Protein AF-A0A0Q3SQJ1-F1 (afdb_monomer_lite)

InterPro domains:
  IPR016032 Signal transduction response regulator, C-terminal effector [SSF46894] (74-115)
  IPR036388 Winged helix-like DNA-binding domain superfamily [G3DSA:1.10.10.10] (73-121)

Secondary structure (DSSP, 8-state):
-HHHHHHHHHHHH---TTSSPPPSGGGSS---------HHHHHHHHHHHHHHHHHHHHHHHHHHHHTGGG---HHHHHHHHHHHHT--HHHHHHHHT--HHHHHHHHHHHHHHH--S-------TTTT-------

Foldseek 3Di:
DVQVLVVLVVVLVDLDPPLDPDDDPVNVDDDDPDDPDHSVVVSVVVNVVSVVVSVVLVVVVVLLVVQLVLDDDPLLSVLVVVVNSPDDLVVVCVVVVHDSVVSVLSVVVSVVSSPPDDDPDDCPDDRDDPPPPDD

pLDDT: mean 78.83, std 16.92, range [35.97, 95.56]

Organism: NCBI:txid1637975

Radius of gyration: 24.14 Å; chains: 1; bounding box: 54×29×75 Å

Structure (mmCIF, N/CA/C/O backbone):
data_AF-A0A0Q3SQJ1-F1
#
_entry.id   AF-A0A0Q3SQJ1-F1
#
loop_
_atom_site.group_PDB
_atom_site.id
_atom_site.type_symbol
_atom_site.label_atom_id
_atom_site.label_alt_id
_atom_site.label_comp_id
_atom_site.label_asym_id
_atom_site.label_entity_id
_atom_site.label_seq_id
_atom_site.pdbx_PDB_ins_code
_atom_site.Cartn_x
_atom_site.Cartn_y
_atom_site.Cartn_z
_atom_site.occupancy
_atom_site.B_iso_or_equiv
_atom_site.auth_seq_id
_atom_site.auth_comp_id
_atom_site.auth_asym_id
_atom_site.auth_atom_id
_atom_site.pdbx_PDB_model_num
ATOM 1 N N . MET A 1 1 ? 0.726 -0.789 1.356 1.00 76.81 1 MET A N 1
ATOM 2 C CA . MET A 1 1 ? -0.433 -1.519 1.934 1.00 76.81 1 MET A CA 1
ATOM 3 C C . MET A 1 1 ? -0.022 -2.446 3.077 1.00 76.81 1 MET A C 1
ATOM 5 O O . MET A 1 1 ? -0.761 -2.543 4.054 1.00 76.81 1 MET A O 1
ATOM 9 N N . MET A 1 2 ? 1.148 -3.087 3.017 1.00 87.81 2 MET A N 1
ATOM 10 C CA . MET A 1 2 ? 1.636 -3.929 4.119 1.00 87.81 2 MET A CA 1
ATOM 11 C C . MET A 1 2 ? 1.886 -3.119 5.396 1.00 87.81 2 MET A C 1
ATOM 13 O O . MET A 1 2 ? 1.349 -3.454 6.452 1.00 87.81 2 MET A O 1
ATOM 17 N N . ASN A 1 3 ? 2.560 -1.968 5.288 1.00 89.56 3 ASN A N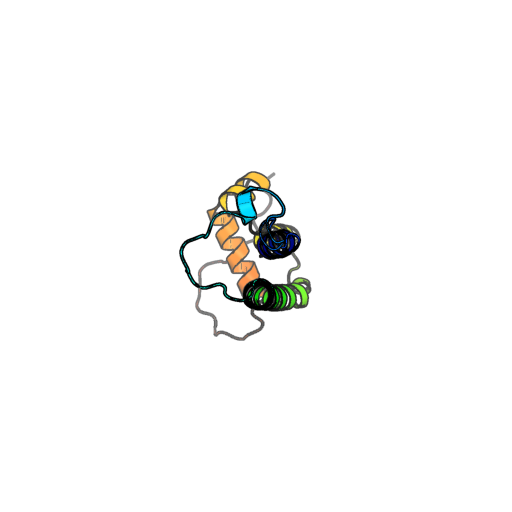 1
ATOM 18 C CA . ASN A 1 3 ? 2.776 -1.089 6.438 1.00 89.56 3 ASN A CA 1
ATOM 19 C C . ASN A 1 3 ? 1.456 -0.606 7.081 1.00 89.56 3 ASN A C 1
ATOM 21 O O . ASN A 1 3 ? 1.331 -0.560 8.301 1.00 89.56 3 ASN A O 1
ATOM 25 N N . SER A 1 4 ? 0.412 -0.326 6.288 1.00 87.00 4 SER A N 1
ATOM 26 C CA . SER A 1 4 ? -0.900 0.037 6.846 1.00 87.00 4 SER A CA 1
ATOM 27 C C . SER A 1 4 ? -1.558 -1.113 7.611 1.00 87.00 4 SER A C 1
ATOM 29 O O . SER A 1 4 ? -2.167 -0.862 8.647 1.00 87.00 4 SER A O 1
ATOM 31 N N . ILE A 1 5 ? -1.419 -2.364 7.154 1.00 90.25 5 ILE A N 1
ATOM 32 C CA . ILE A 1 5 ? -1.896 -3.532 7.913 1.00 90.25 5 ILE A CA 1
ATOM 33 C C . ILE A 1 5 ? -1.141 -3.633 9.237 1.00 90.25 5 ILE A C 1
ATOM 35 O O . ILE A 1 5 ? -1.769 -3.833 10.274 1.00 90.25 5 ILE A O 1
ATOM 39 N N . LYS A 1 6 ? 0.183 -3.438 9.221 1.00 91.44 6 LYS A N 1
ATOM 40 C CA . LYS A 1 6 ? 1.014 -3.450 10.429 1.00 91.44 6 LYS A CA 1
ATOM 41 C C . LYS A 1 6 ? 0.541 -2.411 11.448 1.00 91.44 6 LYS A C 1
ATOM 43 O O . LYS A 1 6 ? 0.218 -2.774 12.573 1.00 91.44 6 LYS A O 1
ATOM 48 N N . ILE A 1 7 ? 0.375 -1.157 11.023 1.00 90.75 7 ILE A N 1
ATOM 49 C CA . ILE A 1 7 ? -0.124 -0.063 11.875 1.00 90.75 7 ILE A CA 1
ATOM 50 C C . ILE A 1 7 ? -1.529 -0.374 12.418 1.00 90.75 7 ILE A C 1
ATOM 52 O O . ILE A 1 7 ? -1.820 -0.159 13.599 1.00 90.75 7 ILE A O 1
ATOM 56 N N . LEU A 1 8 ? -2.423 -0.906 11.579 1.00 89.25 8 LEU A N 1
ATOM 57 C CA . LEU A 1 8 ? -3.772 -1.285 12.007 1.00 89.25 8 LEU A CA 1
ATOM 58 C C . LEU A 1 8 ? -3.751 -2.426 13.030 1.00 89.25 8 LEU A C 1
ATOM 60 O O . LEU A 1 8 ? -4.501 -2.369 13.999 1.00 89.25 8 LEU A O 1
ATOM 64 N N . ARG A 1 9 ? -2.880 -3.423 12.858 1.00 89.81 9 ARG A N 1
ATOM 65 C CA . ARG A 1 9 ? -2.693 -4.518 13.819 1.00 89.81 9 ARG A CA 1
ATOM 66 C C . ARG A 1 9 ? -2.099 -4.024 15.133 1.00 89.81 9 ARG A C 1
ATOM 68 O O . ARG A 1 9 ? -2.624 -4.368 16.187 1.00 89.81 9 ARG A O 1
ATOM 75 N N . ASP A 1 10 ? -1.077 -3.176 15.083 1.00 90.25 10 ASP A N 1
ATOM 76 C CA . ASP A 1 10 ? -0.452 -2.611 16.282 1.00 90.25 10 ASP A CA 1
ATOM 77 C C . ASP A 1 10 ? -1.443 -1.770 17.088 1.00 90.25 10 ASP A C 1
ATOM 79 O O . ASP A 1 10 ? -1.571 -1.931 18.297 1.00 90.25 10 ASP A O 1
ATOM 83 N N . SER A 1 11 ? -2.252 -0.962 16.410 1.00 84.75 11 SER A N 1
ATOM 84 C CA . SER A 1 11 ? -3.276 -0.137 17.055 1.00 84.75 11 SER A CA 1
ATOM 85 C C . SER A 1 11 ? -4.481 -0.922 17.617 1.00 84.75 11 SER A C 1
ATOM 87 O O . SER A 1 11 ? -5.347 -0.325 18.265 1.00 84.75 11 SER A O 1
ATOM 89 N N . MET A 1 12 ? -4.578 -2.232 17.354 1.00 83.69 12 MET A N 1
ATOM 90 C CA . MET A 1 12 ? -5.548 -3.144 17.981 1.00 83.69 12 MET A CA 1
ATOM 91 C C . MET A 1 12 ? -4.981 -3.892 19.196 1.00 83.69 12 MET A C 1
ATOM 93 O O . MET A 1 12 ? -5.763 -4.507 19.917 1.00 83.69 12 MET A O 1
ATOM 97 N N . LYS A 1 13 ? -3.657 -3.867 19.421 1.00 84.75 13 LYS A N 1
ATOM 98 C CA . LYS A 1 13 ? -3.031 -4.539 20.573 1.00 84.75 13 LYS A CA 1
ATOM 99 C C . LYS A 1 13 ? -3.446 -3.903 21.894 1.00 84.75 13 LYS A C 1
ATOM 101 O O . LYS A 1 13 ? -3.661 -4.615 22.866 1.00 84.75 13 LYS A O 1
ATOM 106 N N . ASP A 1 14 ? -3.587 -2.583 21.901 1.00 79.31 14 ASP A N 1
ATOM 107 C CA . ASP A 1 14 ? -4.054 -1.847 23.065 1.00 79.31 14 ASP A CA 1
ATOM 108 C C . ASP A 1 14 ? -5.590 -1.732 23.058 1.00 79.31 14 ASP A C 1
ATOM 110 O O . ASP A 1 14 ? -6.209 -1.352 22.051 1.00 79.31 14 ASP A O 1
ATOM 114 N N . ALA A 1 15 ? -6.203 -2.103 24.183 1.00 65.62 15 ALA A N 1
ATOM 115 C CA . ALA A 1 15 ? -7.634 -1.957 24.428 1.00 65.62 15 ALA A CA 1
ATOM 116 C C . ALA A 1 15 ? -7.984 -0.547 24.943 1.00 65.62 15 ALA A C 1
ATOM 118 O O . ALA A 1 15 ? -9.150 -0.172 24.908 1.00 65.62 15 ALA A O 1
ATOM 119 N N . GLY A 1 16 ? -6.988 0.256 25.331 1.00 62.38 16 GLY A N 1
ATOM 120 C CA . GLY A 1 16 ? -7.150 1.587 25.902 1.00 62.38 16 GLY A CA 1
ATOM 121 C C . GLY A 1 16 ? -7.214 1.542 27.429 1.00 62.38 16 GLY A C 1
ATOM 122 O O . GLY A 1 16 ? -8.055 0.858 28.011 1.00 62.38 16 GLY A O 1
ATOM 123 N N . GLU A 1 17 ? -6.370 2.345 28.078 1.00 57.38 17 GLU A N 1
ATOM 124 C CA . GLU A 1 17 ? -6.230 2.503 29.541 1.00 57.38 17 GLU A CA 1
ATOM 125 C C . GLU A 1 17 ? -7.478 3.068 30.266 1.00 57.38 17 GLU A C 1
ATOM 127 O O . GLU A 1 17 ? -7.426 3.404 31.444 1.00 57.38 17 GLU A O 1
ATOM 132 N N . GLY A 1 18 ? -8.628 3.165 29.591 1.00 56.69 18 GLY A N 1
ATOM 133 C CA . GLY A 1 18 ? -9.872 3.733 30.126 1.00 56.69 18 GLY A CA 1
ATOM 134 C C . GLY A 1 18 ? -11.043 2.754 30.256 1.00 56.69 18 GLY A C 1
ATOM 135 O O . GLY A 1 18 ? -12.146 3.193 30.575 1.00 56.69 18 GLY A O 1
ATOM 136 N N . LEU A 1 19 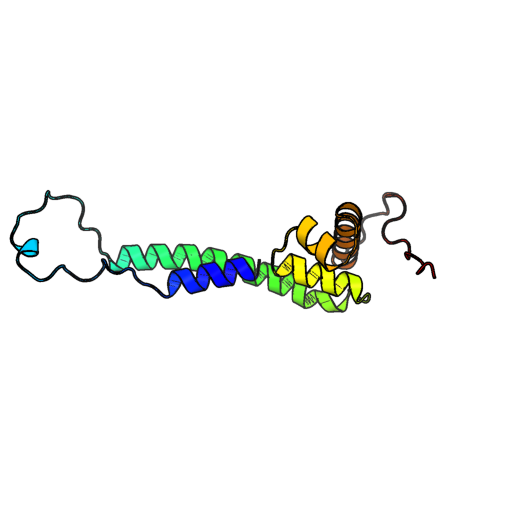? -10.851 1.458 29.972 1.00 55.03 19 LEU A N 1
ATOM 137 C CA . LEU A 1 19 ? -11.914 0.445 30.107 1.00 55.03 19 LEU A CA 1
ATOM 138 C C . LEU A 1 19 ? -12.135 -0.030 31.546 1.00 55.03 19 LEU A C 1
ATOM 140 O O . LEU A 1 19 ? -13.216 -0.525 31.865 1.00 55.03 19 LEU A O 1
ATOM 144 N N . THR A 1 20 ? -11.136 0.100 32.415 1.00 54.16 20 THR A N 1
ATOM 145 C CA . THR A 1 20 ? -11.265 -0.258 33.828 1.00 54.16 20 THR A CA 1
ATOM 146 C C . THR A 1 20 ? -11.901 0.889 34.600 1.00 54.16 20 THR A C 1
ATOM 148 O O . THR A 1 20 ? -11.490 2.040 34.454 1.00 54.16 20 THR A O 1
ATOM 151 N N . ALA A 1 21 ? -12.892 0.576 35.438 1.00 57.09 21 ALA A N 1
ATOM 152 C CA . ALA A 1 21 ? -13.464 1.534 36.376 1.00 57.09 21 ALA A CA 1
ATOM 153 C C . ALA A 1 21 ? -12.337 2.239 37.153 1.00 57.09 21 ALA A C 1
ATOM 155 O O . ALA A 1 21 ? -11.429 1.580 37.658 1.00 57.09 21 ALA A O 1
ATOM 156 N N . GLN A 1 22 ? -12.376 3.573 37.228 1.00 60.38 22 GLN A N 1
ATOM 157 C CA . GLN A 1 22 ? -11.497 4.306 38.138 1.00 60.38 22 GLN A CA 1
ATOM 158 C C . GLN A 1 22 ? -11.820 3.841 39.564 1.00 60.38 22 GLN A C 1
ATOM 160 O O . GLN A 1 22 ? -12.948 4.009 40.019 1.00 60.38 22 GLN A O 1
ATOM 165 N N . TYR A 1 23 ? -10.847 3.244 40.250 1.00 53.09 23 TYR A N 1
ATOM 166 C CA . TYR A 1 23 ? -10.935 2.920 41.672 1.00 53.09 23 TYR A CA 1
ATOM 167 C C . TYR A 1 23 ? -10.217 4.020 42.472 1.00 53.09 23 TYR A C 1
ATOM 169 O O . TYR A 1 23 ? -9.130 4.445 42.085 1.00 53.09 23 TYR A O 1
ATOM 177 N N . GLY A 1 24 ? -10.828 4.503 43.560 1.00 68.00 24 GLY A N 1
ATOM 178 C CA . GLY A 1 24 ? -10.274 5.539 44.450 1.00 68.00 24 GLY A CA 1
ATOM 179 C C . GLY A 1 24 ? -11.222 6.721 44.689 1.00 68.00 24 GLY A C 1
ATOM 180 O O . GLY A 1 24 ? -12.353 6.719 44.211 1.00 68.00 24 GLY A O 1
ATOM 181 N N . ASP A 1 25 ? -10.755 7.756 45.394 1.00 60.03 25 ASP A N 1
ATOM 182 C CA . ASP A 1 25 ? -11.550 8.933 45.813 1.00 60.03 25 ASP A CA 1
ATOM 183 C C . ASP A 1 25 ? -12.216 9.686 44.640 1.00 60.03 25 ASP A C 1
ATOM 185 O O . ASP A 1 25 ? -13.246 10.340 44.792 1.00 60.03 25 ASP A O 1
ATOM 189 N N . GLN A 1 26 ? -11.670 9.520 43.431 1.00 59.47 26 GLN A N 1
ATOM 190 C CA . GLN A 1 26 ? -12.204 10.039 42.164 1.00 59.47 26 GLN A CA 1
ATOM 191 C C . GLN A 1 26 ? -13.493 9.332 41.689 1.00 59.47 26 GLN A C 1
ATOM 193 O O . GLN A 1 26 ? -14.167 9.833 40.786 1.00 59.47 26 GLN A O 1
ATOM 198 N N . ALA A 1 27 ? -13.846 8.181 42.273 1.00 61.22 27 ALA A N 1
ATOM 199 C CA . ALA A 1 27 ? -15.095 7.456 42.021 1.00 61.22 27 ALA A CA 1
ATOM 200 C C . ALA A 1 27 ? -16.262 7.950 42.896 1.00 61.22 27 ALA A C 1
ATOM 202 O O . ALA A 1 27 ? -17.419 7.689 42.573 1.00 61.22 27 ALA A O 1
ATOM 203 N N . GLY A 1 28 ? -15.968 8.656 43.996 1.00 61.78 28 GLY A N 1
ATOM 204 C CA . GLY A 1 28 ? -16.969 9.114 44.964 1.00 61.78 28 GLY A CA 1
ATOM 205 C C . GLY A 1 28 ? -17.718 10.387 44.559 1.00 61.78 28 GLY A C 1
ATOM 206 O O . GLY A 1 28 ? -18.792 10.657 45.092 1.00 61.78 28 GLY A O 1
ATOM 207 N N . MET A 1 29 ? -17.191 11.173 43.612 1.00 76.56 29 MET A N 1
ATOM 208 C CA . MET A 1 29 ? -17.871 12.380 43.131 1.00 76.56 29 MET A CA 1
ATOM 209 C C . MET A 1 29 ? -18.895 12.031 42.036 1.00 76.56 29 MET A C 1
ATOM 211 O O . MET A 1 29 ? -18.531 11.375 41.054 1.00 76.56 29 MET A O 1
ATOM 215 N N . PRO A 1 30 ? -20.161 12.485 42.139 1.00 64.38 30 PRO A N 1
ATOM 216 C CA . PRO A 1 30 ? -21.153 12.259 41.094 1.00 64.38 30 PRO A CA 1
ATOM 217 C C . PRO A 1 30 ? -20.732 12.993 39.815 1.00 64.38 30 PRO A C 1
ATOM 219 O O . PRO A 1 30 ? -20.715 14.222 39.758 1.00 64.38 30 PRO A O 1
ATOM 222 N N . LYS A 1 31 ? -20.370 12.235 38.775 1.00 65.19 31 LYS A N 1
ATOM 223 C CA . LYS A 1 31 ? -20.111 12.789 37.439 1.00 65.19 31 LYS A CA 1
ATOM 224 C C . LYS A 1 31 ? -21.440 13.076 36.739 1.00 65.19 31 LYS A C 1
ATOM 226 O O . LYS A 1 31 ? -22.418 12.355 36.938 1.00 65.19 31 LYS A O 1
ATOM 231 N N . ALA A 1 32 ? -21.467 14.119 35.908 1.00 64.06 32 ALA A N 1
ATOM 232 C CA . ALA A 1 32 ? -22.621 14.450 35.076 1.00 64.06 32 ALA A CA 1
ATOM 233 C C . ALA A 1 32 ? -23.091 13.200 34.308 1.00 64.06 32 ALA A C 1
ATOM 235 O O . ALA A 1 32 ? -22.286 12.544 33.644 1.00 64.06 32 ALA A O 1
ATOM 236 N N . GLN A 1 33 ? -24.376 12.852 34.434 1.00 54.00 33 GLN A N 1
ATOM 237 C CA . GLN A 1 33 ? -24.984 11.715 33.742 1.00 54.00 33 GLN A CA 1
ATOM 238 C C . GLN A 1 33 ? -24.874 11.921 32.226 1.00 54.00 33 GLN A C 1
ATOM 240 O O . GLN A 1 33 ? -25.664 12.638 31.619 1.00 54.00 33 GLN A O 1
ATOM 245 N N . GLY A 1 34 ? -23.866 11.303 31.614 1.00 53.19 34 GLY A N 1
ATOM 246 C CA . GLY A 1 34 ? -23.584 11.407 30.187 1.00 53.19 34 GLY A CA 1
ATOM 247 C C . GLY A 1 34 ? -23.196 10.051 29.616 1.00 53.19 34 GLY A C 1
ATOM 248 O O . GLY A 1 34 ? -22.038 9.655 29.680 1.00 53.19 34 GLY A O 1
ATOM 249 N N . THR A 1 35 ? -24.189 9.346 29.064 1.00 54.75 35 THR A N 1
ATOM 250 C CA . THR A 1 35 ? -24.086 8.143 28.214 1.00 54.75 35 THR A CA 1
ATOM 251 C C . THR A 1 35 ? -22.969 7.158 28.573 1.00 54.75 35 THR A C 1
ATOM 253 O O . THR A 1 35 ? -21.964 7.029 27.866 1.00 54.75 35 THR A O 1
ATOM 256 N N . THR A 1 36 ? -23.195 6.392 29.638 1.00 55.19 36 THR A N 1
ATOM 257 C CA . THR A 1 36 ? -22.466 5.159 29.963 1.00 55.19 36 THR A CA 1
ATOM 258 C C . THR A 1 36 ? -22.774 4.079 28.923 1.00 55.19 36 THR A C 1
ATOM 260 O O . THR A 1 36 ? -23.501 3.129 29.183 1.00 55.19 36 THR A O 1
ATOM 263 N N . SER A 1 37 ? -22.303 4.230 27.690 1.00 62.28 37 SER A N 1
ATOM 264 C CA . SER A 1 37 ? -22.392 3.130 26.725 1.00 62.28 37 SER A CA 1
ATOM 265 C C . SER A 1 37 ? -21.284 2.124 27.007 1.00 62.28 37 SER A C 1
ATOM 267 O O . SER A 1 37 ? -20.131 2.523 27.186 1.00 62.28 37 SER A O 1
ATOM 269 N N . ASP A 1 38 ? -21.671 0.853 27.010 1.00 76.88 38 ASP A N 1
ATOM 270 C CA . ASP A 1 38 ? -20.845 -0.324 27.264 1.00 76.88 38 ASP A CA 1
ATOM 271 C C . ASP A 1 38 ? -19.439 -0.218 26.620 1.00 76.88 38 ASP A C 1
ATOM 273 O O . ASP A 1 38 ? -19.317 -0.190 25.385 1.00 76.88 38 ASP A O 1
ATOM 277 N N . PRO A 1 39 ? -18.368 -0.139 27.440 1.00 77.31 39 PRO A N 1
ATOM 278 C CA . PRO A 1 39 ? -16.988 -0.096 26.967 1.00 77.31 39 PRO A CA 1
ATOM 279 C C . PRO A 1 39 ? -16.604 -1.307 26.107 1.00 77.31 39 PRO A C 1
ATOM 281 O O . PRO A 1 39 ? -15.870 -1.149 25.130 1.00 77.31 39 PRO A O 1
ATOM 284 N N . VAL A 1 40 ? -17.136 -2.496 26.417 1.00 81.38 40 VAL A N 1
ATOM 285 C CA . VAL A 1 40 ? -16.867 -3.732 25.668 1.00 81.38 40 VAL A CA 1
ATOM 286 C C . VAL A 1 40 ? -17.492 -3.644 24.283 1.00 81.38 40 VAL A C 1
ATOM 288 O O . VAL A 1 40 ? -16.821 -3.894 23.281 1.00 81.38 40 VAL A O 1
ATOM 291 N N . TYR A 1 41 ? -18.752 -3.217 24.203 1.00 83.31 41 TYR A N 1
ATOM 292 C CA . TYR A 1 41 ? -19.435 -3.022 22.927 1.00 83.31 41 TYR A CA 1
ATOM 293 C C . TYR A 1 41 ? -18.741 -1.970 22.049 1.00 83.31 41 TYR A C 1
ATOM 295 O O . TYR A 1 41 ? -18.536 -2.190 20.853 1.00 83.31 41 TYR A O 1
ATOM 303 N N . ARG A 1 42 ? -18.311 -0.840 22.629 1.00 82.25 42 ARG A N 1
ATOM 304 C CA . ARG A 1 42 ? -17.541 0.187 21.902 1.00 82.25 42 ARG A CA 1
ATOM 305 C C . ARG A 1 42 ? -16.253 -0.382 21.311 1.00 82.25 42 ARG A C 1
ATOM 307 O O . ARG A 1 42 ? -15.935 -0.112 20.150 1.00 82.25 42 ARG A O 1
ATOM 314 N N . GLU A 1 43 ? -15.537 -1.181 22.091 1.00 83.25 43 GLU A N 1
ATOM 315 C CA . GLU A 1 43 ? -14.291 -1.804 21.664 1.00 83.25 43 GLU A CA 1
ATOM 316 C C . GLU A 1 43 ? -14.523 -2.865 20.578 1.00 83.25 43 GLU A C 1
ATOM 318 O O . GLU A 1 43 ? -13.805 -2.895 19.574 1.00 83.25 43 GLU A O 1
ATOM 323 N N . ALA A 1 44 ? -15.583 -3.668 20.701 1.00 87.31 44 ALA A N 1
ATOM 324 C CA . ALA A 1 44 ? -15.990 -4.630 19.681 1.00 87.31 44 ALA A CA 1
ATOM 325 C C . ALA A 1 44 ? -16.310 -3.941 18.343 1.00 87.31 44 ALA A C 1
ATOM 327 O O . ALA A 1 44 ? -15.809 -4.354 17.294 1.00 87.31 44 ALA A O 1
ATOM 328 N N . VAL A 1 45 ? -17.066 -2.836 18.366 1.00 88.94 45 VAL A N 1
ATOM 329 C CA . VAL A 1 45 ? -17.370 -2.040 17.163 1.00 88.94 45 VAL A CA 1
ATOM 330 C C . VAL A 1 45 ? -16.099 -1.424 16.566 1.00 88.94 45 VAL A C 1
ATOM 332 O O . VAL A 1 45 ? -15.920 -1.438 15.343 1.00 88.94 45 VAL A O 1
ATOM 335 N N . ARG A 1 46 ? -15.187 -0.903 17.401 1.00 87.00 46 ARG A N 1
ATOM 336 C CA . ARG A 1 46 ? -13.898 -0.349 16.952 1.00 87.00 46 ARG A CA 1
ATOM 337 C C . ARG A 1 46 ? -13.059 -1.411 16.238 1.00 87.00 46 ARG A C 1
ATOM 339 O O . ARG A 1 46 ? -12.575 -1.157 15.132 1.00 87.00 46 ARG A O 1
ATOM 346 N N . ARG A 1 47 ? -12.916 -2.595 16.842 1.00 88.56 47 ARG A N 1
ATOM 347 C CA . ARG A 1 47 ? -12.183 -3.733 16.265 1.00 88.56 47 ARG A CA 1
ATOM 348 C C . ARG A 1 47 ? -12.833 -4.218 14.977 1.00 88.56 47 ARG A C 1
ATOM 350 O O . ARG A 1 47 ? -12.135 -4.343 13.975 1.00 88.56 47 ARG A O 1
ATOM 357 N N . GLY A 1 48 ? -14.154 -4.398 14.957 1.00 90.94 48 GLY A N 1
ATOM 358 C CA . GLY A 1 48 ? -14.891 -4.858 13.775 1.00 90.94 48 GLY A CA 1
ATOM 359 C C . GLY A 1 48 ? -14.642 -3.984 12.541 1.00 90.94 48 GLY A C 1
ATOM 360 O O . GLY A 1 48 ? -14.329 -4.494 11.464 1.00 90.94 48 GLY A O 1
ATOM 361 N N . LYS A 1 49 ? -14.662 -2.653 12.704 1.00 90.56 49 LYS A N 1
ATOM 362 C CA . LYS A 1 49 ? -14.338 -1.714 11.614 1.00 90.56 49 LYS A CA 1
ATOM 363 C C . LYS A 1 49 ? -12.904 -1.883 11.101 1.00 90.56 49 LYS A C 1
ATOM 365 O O . LYS A 1 49 ? -12.684 -1.854 9.892 1.00 90.56 49 LYS A O 1
ATOM 370 N N . ARG A 1 50 ? -11.929 -2.065 11.998 1.00 91.00 50 ARG A N 1
ATOM 371 C CA . ARG A 1 50 ? -10.509 -2.218 11.633 1.00 91.00 50 ARG A CA 1
ATOM 372 C C . ARG A 1 50 ? -10.223 -3.551 10.953 1.00 91.00 50 ARG A C 1
ATOM 374 O O . ARG A 1 50 ? -9.541 -3.551 9.93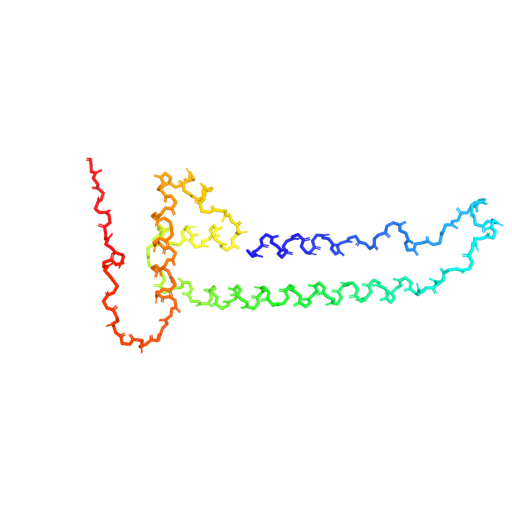2 1.00 91.00 50 ARG A O 1
ATOM 381 N N . PHE A 1 51 ? -10.803 -4.645 11.441 1.00 92.75 51 PHE A N 1
ATOM 382 C CA . PHE A 1 51 ? -10.727 -5.949 10.779 1.00 92.75 51 PHE A CA 1
ATOM 383 C C . PHE A 1 51 ? -11.281 -5.897 9.355 1.00 92.75 51 PHE A C 1
ATOM 385 O O . PHE A 1 51 ? -10.639 -6.390 8.433 1.00 92.75 51 PHE A O 1
ATOM 392 N N . GLY A 1 52 ? -12.405 -5.206 9.136 1.00 94.19 52 GLY A N 1
ATOM 393 C CA . GLY A 1 52 ? -12.946 -5.018 7.789 1.00 94.19 52 GLY A CA 1
ATOM 394 C C . GLY A 1 52 ? -11.977 -4.314 6.828 1.00 94.19 52 GLY A C 1
ATOM 395 O O . GLY A 1 52 ? -11.942 -4.637 5.642 1.00 94.19 52 GLY A O 1
ATOM 396 N N . VAL A 1 53 ? -11.164 -3.371 7.316 1.00 92.44 53 VAL A N 1
ATOM 397 C CA . VAL A 1 53 ? -10.133 -2.698 6.505 1.00 92.44 53 VAL A CA 1
ATOM 398 C C . VAL A 1 53 ? -8.928 -3.608 6.264 1.00 92.44 53 VAL A C 1
ATOM 400 O O . VAL A 1 53 ? -8.431 -3.662 5.141 1.00 92.44 53 VAL A O 1
ATOM 403 N N . ILE A 1 54 ? -8.486 -4.344 7.286 1.00 93.81 54 ILE A N 1
ATOM 404 C CA . ILE A 1 54 ? -7.378 -5.303 7.176 1.00 93.81 54 ILE A CA 1
ATOM 405 C C . ILE A 1 54 ? -7.699 -6.359 6.119 1.00 93.81 54 ILE A C 1
ATOM 407 O O . ILE A 1 54 ? -6.928 -6.504 5.176 1.00 93.81 54 ILE A O 1
ATOM 411 N N . ASN A 1 55 ? -8.876 -6.983 6.193 1.00 94.75 55 ASN A N 1
ATOM 412 C CA . ASN A 1 55 ? -9.291 -8.016 5.242 1.00 94.75 55 ASN A CA 1
ATOM 413 C C . ASN A 1 55 ? -9.320 -7.487 3.797 1.00 94.75 55 ASN A C 1
ATOM 415 O O . ASN A 1 55 ? -8.927 -8.184 2.866 1.00 94.75 55 ASN A O 1
ATOM 419 N N . LYS A 1 56 ? -9.738 -6.228 3.591 1.00 94.31 56 LYS A N 1
ATOM 420 C CA . LYS A 1 56 ? -9.706 -5.586 2.265 1.00 94.31 56 LYS A CA 1
ATOM 421 C C . LYS A 1 56 ? -8.284 -5.421 1.735 1.00 94.31 56 LYS A C 1
ATOM 423 O O . LYS A 1 56 ? -8.066 -5.580 0.537 1.00 94.31 56 LYS A O 1
ATOM 428 N N . TYR A 1 57 ? -7.333 -5.046 2.588 1.00 93.69 57 TYR A N 1
ATOM 429 C CA . TYR A 1 57 ? -5.937 -4.903 2.176 1.00 93.69 57 TYR A CA 1
ATOM 430 C C . TYR A 1 57 ? -5.261 -6.254 1.958 1.00 93.69 57 TYR A C 1
ATOM 432 O O . TYR A 1 57 ? -4.519 -6.390 0.991 1.00 93.69 57 TYR A O 1
ATOM 440 N N . GLU A 1 58 ? -5.555 -7.249 2.791 1.00 93.00 58 GLU A N 1
ATOM 441 C CA . GLU A 1 58 ? -5.046 -8.614 2.637 1.00 93.00 58 GLU A CA 1
ATOM 442 C C . GLU A 1 58 ? -5.520 -9.245 1.331 1.00 93.00 58 GLU A C 1
ATOM 444 O O . GLU A 1 58 ? -4.693 -9.736 0.572 1.00 93.00 58 GLU A O 1
ATOM 449 N N . ALA A 1 59 ? -6.811 -9.125 1.003 1.00 93.75 59 ALA A N 1
ATOM 450 C CA . ALA A 1 59 ? -7.342 -9.616 -0.266 1.00 93.75 59 ALA A CA 1
ATOM 451 C C . ALA A 1 59 ? -6.624 -8.985 -1.473 1.00 93.75 59 ALA A C 1
ATOM 453 O O . ALA A 1 59 ? -6.212 -9.689 -2.390 1.00 93.75 59 ALA A O 1
ATOM 454 N N . LYS A 1 60 ? -6.404 -7.662 -1.454 1.00 91.38 60 LYS A N 1
ATOM 455 C CA . LYS A 1 60 ? -5.670 -6.963 -2.523 1.00 91.38 60 LYS A CA 1
ATOM 456 C C . LYS A 1 60 ? -4.215 -7.417 -2.624 1.00 91.38 60 LYS A C 1
ATOM 458 O O . LYS A 1 60 ? -3.714 -7.607 -3.726 1.00 91.38 60 LYS A O 1
ATOM 463 N N . ILE A 1 61 ? -3.527 -7.578 -1.496 1.00 91.69 61 ILE A N 1
ATOM 464 C CA . ILE A 1 61 ? -2.131 -8.030 -1.492 1.00 91.69 61 ILE A CA 1
ATOM 465 C C . ILE A 1 61 ? -2.034 -9.463 -2.014 1.00 91.69 61 ILE A C 1
ATOM 467 O O . ILE A 1 61 ? -1.199 -9.701 -2.879 1.00 91.69 61 ILE A O 1
ATOM 471 N N . SER A 1 62 ? -2.917 -10.365 -1.572 1.00 91.62 62 SER A N 1
ATOM 472 C CA . SER A 1 62 ? -2.972 -11.751 -2.056 1.00 91.62 62 SER A CA 1
ATOM 473 C C . SER A 1 62 ? -3.086 -11.786 -3.576 1.00 91.62 62 SER A C 1
ATOM 475 O O . SER A 1 62 ? -2.249 -12.390 -4.230 1.00 91.62 62 SER A O 1
ATOM 477 N N . THR A 1 63 ? -4.021 -11.021 -4.156 1.00 90.62 63 THR A N 1
ATOM 478 C CA . THR A 1 63 ? -4.207 -11.007 -5.618 1.00 90.62 63 THR A CA 1
ATOM 479 C C . THR A 1 63 ? -2.973 -10.557 -6.402 1.00 90.62 63 THR A C 1
ATOM 481 O O . THR A 1 63 ? -2.773 -11.004 -7.528 1.00 90.62 63 THR A O 1
ATOM 484 N N . ILE A 1 64 ? -2.149 -9.673 -5.831 1.00 89.38 64 ILE A N 1
ATOM 485 C CA . ILE A 1 64 ? -0.903 -9.223 -6.463 1.00 89.38 64 ILE A CA 1
ATOM 486 C C . ILE A 1 64 ? 0.183 -10.287 -6.265 1.00 89.38 64 ILE A C 1
ATOM 488 O O . ILE A 1 64 ? 0.872 -10.627 -7.221 1.00 89.38 64 ILE A O 1
ATOM 492 N N . GLN A 1 65 ? 0.311 -10.841 -5.056 1.00 88.31 65 GLN A N 1
ATOM 493 C CA . GLN A 1 65 ? 1.296 -11.878 -4.735 1.00 88.31 65 GLN A CA 1
ATOM 494 C C . GLN A 1 65 ? 1.103 -13.145 -5.569 1.00 88.31 65 GLN A C 1
ATOM 496 O O . GLN A 1 65 ? 2.079 -13.668 -6.101 1.00 88.31 65 GLN A O 1
ATOM 501 N N . ASP A 1 66 ? -0.142 -13.576 -5.774 1.00 90.25 66 ASP A N 1
ATOM 502 C CA . ASP A 1 66 ? -0.472 -14.742 -6.601 1.00 90.25 66 ASP A CA 1
ATOM 503 C C . ASP A 1 66 ? 0.037 -14.581 -8.045 1.00 90.25 66 ASP A C 1
ATOM 505 O O . ASP A 1 66 ? 0.423 -15.552 -8.693 1.00 90.25 66 ASP A O 1
ATOM 509 N N . ARG A 1 67 ? 0.098 -13.339 -8.539 1.00 88.38 67 ARG A N 1
ATOM 510 C CA . ARG A 1 67 ? 0.537 -12.979 -9.896 1.00 88.38 67 ARG A CA 1
ATOM 511 C C . ARG A 1 67 ? 1.982 -12.486 -9.976 1.00 88.38 67 ARG A C 1
ATOM 513 O O . ARG A 1 67 ? 2.448 -12.173 -11.066 1.00 88.38 67 ARG A O 1
ATOM 520 N N . MET A 1 68 ? 2.721 -12.443 -8.864 1.00 88.00 68 MET A N 1
ATOM 521 C CA . MET A 1 68 ? 4.114 -11.969 -8.862 1.00 88.00 68 MET A CA 1
ATOM 522 C C . MET A 1 68 ? 5.027 -12.789 -9.780 1.00 88.00 68 MET A C 1
ATOM 524 O O . MET A 1 68 ? 6.011 -12.258 -10.278 1.00 88.00 68 MET A O 1
ATOM 528 N N . HIS A 1 69 ? 4.690 -14.054 -10.034 1.00 87.25 69 HIS A N 1
ATOM 529 C CA . HIS A 1 69 ? 5.447 -14.942 -10.918 1.00 87.25 69 HIS A CA 1
ATOM 530 C C . HIS A 1 69 ? 5.476 -14.493 -12.393 1.00 87.25 69 HIS A C 1
ATOM 532 O O . HIS A 1 69 ? 6.283 -15.007 -13.164 1.00 87.25 69 HIS A O 1
ATOM 538 N N . LEU A 1 70 ? 4.598 -13.567 -12.798 1.00 87.88 70 LEU A N 1
ATOM 539 C CA . LEU A 1 70 ? 4.566 -13.016 -14.156 1.00 87.88 70 LEU A CA 1
ATOM 540 C C . LEU A 1 70 ? 5.704 -12.013 -14.405 1.00 87.88 70 LEU A C 1
ATOM 542 O O . LEU A 1 70 ? 6.141 -11.852 -15.544 1.00 87.88 70 LEU A O 1
ATOM 546 N N . ILE A 1 71 ? 6.205 -11.378 -13.342 1.00 87.56 71 ILE A N 1
ATOM 547 C CA . ILE A 1 71 ? 7.252 -10.358 -13.408 1.00 87.56 71 ILE A CA 1
ATOM 548 C C . ILE A 1 71 ? 8.607 -11.061 -13.406 1.00 87.56 71 ILE A C 1
ATOM 550 O O . ILE A 1 71 ? 8.953 -11.755 -12.450 1.00 87.56 71 ILE A O 1
ATOM 554 N N . LYS A 1 72 ? 9.367 -10.896 -14.491 1.00 85.56 72 LYS A N 1
ATOM 555 C CA . LYS A 1 72 ? 10.666 -11.565 -14.679 1.00 85.56 72 LYS A CA 1
ATOM 556 C C . LYS A 1 72 ? 11.870 -10.673 -14.397 1.00 85.56 72 LYS A C 1
ATOM 558 O O . LYS A 1 72 ? 12.953 -11.207 -14.192 1.00 85.56 72 LYS A O 1
ATOM 563 N N . ASP A 1 73 ? 11.705 -9.353 -14.438 1.00 89.25 73 ASP A N 1
ATOM 564 C CA . ASP A 1 73 ? 12.800 -8.418 -14.184 1.00 89.25 73 ASP A CA 1
ATOM 565 C C . ASP A 1 73 ? 12.948 -8.161 -12.677 1.00 89.25 73 ASP A C 1
ATOM 567 O O . ASP A 1 73 ? 12.005 -7.739 -11.998 1.00 89.25 73 ASP A O 1
ATOM 571 N N . ASP A 1 74 ? 14.158 -8.381 -12.162 1.00 90.31 74 ASP A N 1
ATOM 572 C CA . ASP A 1 74 ? 14.511 -8.160 -10.760 1.00 90.31 74 ASP A CA 1
ATOM 573 C C . ASP A 1 74 ? 14.279 -6.699 -10.349 1.00 90.31 74 ASP A C 1
ATOM 575 O O . ASP A 1 74 ? 13.799 -6.422 -9.246 1.00 90.31 74 ASP A O 1
ATOM 579 N N . ARG A 1 75 ? 14.544 -5.741 -11.252 1.00 90.38 75 ARG A N 1
ATOM 580 C CA . ARG A 1 75 ? 14.334 -4.310 -10.967 1.00 90.38 75 ARG A CA 1
ATOM 581 C C . ARG A 1 75 ? 12.861 -3.980 -10.762 1.00 90.38 75 ARG A C 1
ATOM 583 O O . ARG A 1 75 ? 12.514 -3.191 -9.882 1.00 90.38 75 ARG A O 1
ATOM 590 N N . GLU A 1 76 ? 11.990 -4.559 -11.580 1.00 91.38 76 GLU A N 1
ATOM 591 C CA . GLU A 1 76 ? 10.544 -4.370 -11.469 1.00 91.38 76 GLU A CA 1
ATOM 592 C C . GLU A 1 76 ? 10.011 -5.006 -10.180 1.00 91.38 76 GLU A C 1
ATOM 594 O O . GLU A 1 76 ? 9.183 -4.407 -9.486 1.00 91.38 76 GLU A O 1
ATOM 599 N N . LEU A 1 77 ? 10.551 -6.168 -9.804 1.00 92.81 77 LEU A N 1
ATOM 600 C CA . LEU A 1 77 ? 10.201 -6.867 -8.571 1.00 92.81 77 LEU A CA 1
ATOM 601 C C . LEU A 1 77 ? 10.585 -6.057 -7.322 1.00 92.81 77 LEU A C 1
ATOM 603 O O . LEU A 1 77 ? 9.773 -5.928 -6.400 1.00 92.81 77 LEU A O 1
ATOM 607 N N . GLU A 1 78 ? 11.766 -5.433 -7.304 1.00 93.19 78 GLU A N 1
ATOM 608 C CA . GLU A 1 78 ? 12.176 -4.524 -6.226 1.00 93.19 78 GLU A CA 1
ATOM 609 C C . GLU A 1 78 ? 11.245 -3.310 -6.113 1.00 93.19 78 GLU A C 1
ATOM 611 O O . GLU A 1 78 ? 10.790 -2.962 -5.016 1.00 93.19 78 GLU A O 1
ATOM 616 N N . VAL A 1 79 ? 10.911 -2.670 -7.240 1.00 94.00 79 VAL A N 1
ATOM 617 C CA . VAL A 1 79 ? 9.967 -1.542 -7.248 1.00 94.00 79 VAL A CA 1
ATOM 618 C C . VAL A 1 79 ? 8.607 -1.983 -6.718 1.00 94.00 79 VAL A C 1
ATOM 620 O O . VAL A 1 79 ? 8.052 -1.308 -5.847 1.00 94.00 79 VAL A O 1
ATOM 623 N N . LEU A 1 80 ? 8.081 -3.118 -7.187 1.00 92.88 80 LEU A N 1
ATOM 624 C CA . LEU A 1 80 ? 6.808 -3.657 -6.715 1.00 92.88 80 LEU A CA 1
ATOM 625 C C . LEU A 1 80 ? 6.831 -3.903 -5.203 1.00 92.88 80 LEU A C 1
ATOM 627 O O . LEU A 1 80 ? 5.898 -3.497 -4.507 1.00 92.88 80 LEU A O 1
ATOM 631 N N . HIS A 1 81 ? 7.902 -4.500 -4.679 1.00 92.44 81 HIS A N 1
ATOM 632 C CA . HIS A 1 81 ? 8.064 -4.736 -3.247 1.00 92.44 81 HIS A CA 1
ATOM 633 C C . HIS A 1 81 ? 7.946 -3.431 -2.441 1.00 92.44 81 HIS A C 1
ATOM 635 O O . HIS A 1 81 ? 7.146 -3.335 -1.504 1.00 92.44 81 HIS A O 1
ATOM 641 N N . TRP A 1 82 ? 8.659 -2.374 -2.842 1.00 93.75 82 TRP A N 1
ATOM 642 C CA . TRP A 1 82 ? 8.589 -1.086 -2.146 1.00 93.75 82 TRP A CA 1
ATOM 643 C C . TRP A 1 82 ? 7.229 -0.389 -2.276 1.00 93.75 82 TRP A C 1
ATOM 645 O O . TRP A 1 82 ? 6.789 0.300 -1.345 1.00 93.75 82 TRP A O 1
ATOM 655 N N . LEU A 1 83 ? 6.529 -0.583 -3.396 1.00 92.56 83 LEU A N 1
ATOM 656 C CA . LEU A 1 83 ? 5.161 -0.096 -3.579 1.00 92.56 83 LEU A CA 1
ATOM 657 C C . LEU A 1 83 ? 4.169 -0.824 -2.665 1.00 92.56 83 LEU A C 1
ATOM 659 O O . LEU A 1 83 ? 3.312 -0.179 -2.048 1.00 92.56 83 LEU A O 1
ATOM 663 N N . LEU A 1 84 ? 4.304 -2.144 -2.516 1.00 92.19 84 LEU A N 1
ATOM 664 C CA . LEU A 1 84 ? 3.492 -2.941 -1.595 1.00 92.19 84 LEU A CA 1
ATOM 665 C C . LEU A 1 84 ? 3.742 -2.552 -0.136 1.00 92.19 84 LEU A C 1
ATOM 667 O O . LEU A 1 84 ? 2.783 -2.447 0.644 1.00 92.19 84 LEU A O 1
ATOM 671 N N . GLU A 1 85 ? 4.985 -2.226 0.209 1.00 91.12 85 GLU A N 1
ATOM 672 C CA . GLU A 1 85 ? 5.346 -1.687 1.520 1.00 91.12 85 GLU A CA 1
ATOM 673 C C . GLU A 1 85 ? 4.728 -0.295 1.750 1.00 91.12 85 GLU A C 1
ATOM 675 O O . GLU A 1 85 ? 4.276 0.031 2.850 1.00 91.12 85 GLU A O 1
ATOM 680 N N . GLY A 1 86 ? 4.551 0.484 0.678 1.00 91.00 86 GLY A N 1
ATOM 681 C CA . GLY A 1 86 ? 3.909 1.801 0.691 1.00 91.00 86 GLY A CA 1
ATOM 682 C C . GLY A 1 86 ? 4.900 2.963 0.718 1.00 91.00 86 GLY A C 1
ATOM 683 O O . GLY A 1 86 ? 4.585 4.024 1.258 1.00 91.00 86 GLY A O 1
ATOM 684 N N . LYS A 1 87 ? 6.105 2.772 0.172 1.00 93.00 87 LYS A N 1
ATOM 685 C CA . LYS A 1 87 ? 7.084 3.849 -0.010 1.00 93.00 87 LYS A CA 1
ATOM 686 C C . LYS A 1 87 ? 6.647 4.788 -1.140 1.00 93.00 87 LYS A C 1
ATOM 688 O O . LYS A 1 87 ? 5.969 4.386 -2.083 1.00 93.00 87 LYS A O 1
ATOM 693 N N . SER A 1 88 ? 7.027 6.062 -1.042 1.00 93.31 88 SER A N 1
ATOM 694 C CA . SER A 1 88 ? 6.709 7.057 -2.072 1.00 93.31 88 SER A CA 1
ATOM 695 C C . SER A 1 88 ? 7.620 6.903 -3.292 1.00 93.31 88 SER A C 1
ATOM 697 O O . SER A 1 88 ? 8.766 6.478 -3.160 1.00 93.31 88 SER A O 1
ATOM 699 N N . TYR A 1 89 ? 7.165 7.335 -4.474 1.00 93.56 89 TYR A N 1
ATOM 700 C CA . TYR A 1 89 ? 7.993 7.297 -5.690 1.00 93.56 89 TYR A CA 1
ATOM 701 C C . TYR A 1 89 ? 9.308 8.061 -5.544 1.00 93.56 89 TYR A C 1
ATOM 703 O O . TYR A 1 89 ? 10.317 7.641 -6.091 1.00 93.56 89 TYR A O 1
ATO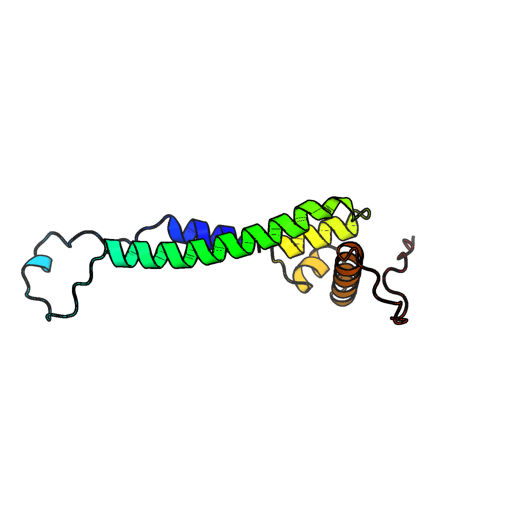M 711 N N . ARG A 1 90 ? 9.316 9.160 -4.778 1.00 93.94 90 ARG A N 1
ATOM 712 C CA . ARG A 1 90 ? 10.541 9.911 -4.468 1.00 93.94 90 ARG A CA 1
ATOM 713 C C . ARG A 1 90 ? 11.513 9.101 -3.614 1.00 93.94 90 ARG A C 1
ATOM 715 O O . ARG A 1 90 ? 12.711 9.156 -3.856 1.00 93.94 90 ARG A O 1
ATOM 722 N N . TRP A 1 91 ? 11.003 8.362 -2.631 1.00 95.56 91 TRP A N 1
ATOM 723 C CA . TRP A 1 91 ? 11.841 7.519 -1.783 1.00 95.56 91 TRP A CA 1
ATOM 724 C C . TRP A 1 91 ? 12.440 6.362 -2.585 1.00 95.56 91 TRP A C 1
ATOM 726 O O . TRP A 1 91 ? 13.638 6.125 -2.509 1.00 95.56 91 TRP A O 1
ATOM 736 N N . ILE A 1 92 ? 11.626 5.702 -3.412 1.00 95.31 92 ILE A N 1
ATOM 737 C CA . ILE A 1 92 ? 12.076 4.603 -4.279 1.00 95.31 92 ILE A CA 1
ATOM 738 C C . ILE A 1 92 ? 13.085 5.122 -5.319 1.00 95.31 92 ILE A C 1
ATOM 740 O O . ILE A 1 92 ? 14.098 4.479 -5.560 1.00 95.31 92 ILE A O 1
ATOM 744 N N . ALA A 1 93 ? 12.853 6.318 -5.877 1.00 93.56 93 ALA A N 1
ATOM 745 C CA . ALA A 1 93 ? 13.759 6.994 -6.816 1.00 93.56 93 ALA A CA 1
ATOM 746 C C . ALA A 1 93 ? 15.143 7.166 -6.213 1.00 93.56 93 ALA A C 1
ATOM 748 O O . ALA A 1 93 ? 16.136 6.761 -6.808 1.00 93.56 93 ALA A O 1
ATOM 749 N N . LEU A 1 94 ? 15.181 7.716 -5.002 1.00 94.50 94 LEU A N 1
ATOM 750 C CA . LEU A 1 94 ? 16.419 7.922 -4.274 1.00 94.50 94 LEU A CA 1
ATOM 751 C C . LEU A 1 94 ? 17.104 6.594 -3.929 1.00 94.50 94 LEU A C 1
ATOM 753 O O . LEU A 1 94 ? 18.312 6.485 -4.088 1.00 94.50 94 LEU A O 1
ATOM 757 N N . HIS A 1 95 ? 16.334 5.593 -3.496 1.00 93.50 95 HIS A N 1
ATOM 758 C CA . HIS A 1 95 ? 16.855 4.275 -3.130 1.00 93.50 95 HIS A CA 1
ATOM 759 C C . HIS A 1 95 ? 17.483 3.535 -4.321 1.00 93.50 95 HIS A C 1
ATOM 761 O O . HIS A 1 95 ? 18.491 2.860 -4.158 1.00 93.50 95 HIS A O 1
ATOM 767 N N . MET A 1 96 ? 16.904 3.673 -5.516 1.00 89.75 96 MET A N 1
ATOM 768 C CA . MET A 1 96 ? 17.334 2.961 -6.729 1.00 89.75 96 MET A CA 1
ATOM 769 C C . MET A 1 96 ? 18.268 3.792 -7.626 1.00 89.75 96 MET A C 1
ATOM 771 O O . MET A 1 96 ? 18.739 3.295 -8.644 1.00 89.75 96 MET A O 1
ATOM 775 N N . GLY A 1 97 ? 18.490 5.073 -7.312 1.00 92.12 97 GLY A N 1
ATOM 776 C CA . GLY A 1 97 ? 19.243 5.993 -8.172 1.00 92.12 97 GLY A CA 1
ATOM 777 C C . GLY A 1 97 ? 18.525 6.363 -9.480 1.00 92.12 97 GLY A C 1
ATOM 778 O O . GLY A 1 97 ? 19.170 6.670 -10.479 1.00 92.12 97 GLY A O 1
ATOM 779 N N . LEU A 1 98 ? 17.190 6.334 -9.496 1.00 90.00 98 LEU A N 1
ATOM 780 C CA . LEU A 1 98 ? 16.359 6.578 -10.681 1.00 90.00 98 LEU A CA 1
ATOM 781 C C . LEU A 1 98 ? 15.534 7.859 -10.534 1.00 90.00 98 LEU A C 1
ATOM 783 O O . LEU A 1 98 ? 15.296 8.353 -9.436 1.00 90.00 98 LEU A O 1
ATOM 787 N N . SER A 1 99 ? 15.023 8.394 -11.645 1.00 91.56 99 SER A N 1
ATOM 788 C CA . SER A 1 99 ? 14.052 9.493 -11.573 1.00 91.56 99 SER A CA 1
ATOM 789 C C . SER A 1 99 ? 12.671 8.988 -11.139 1.00 91.56 99 SER A C 1
ATOM 791 O O . SER A 1 99 ? 12.257 7.876 -11.477 1.00 91.56 99 SER A O 1
ATOM 793 N N . HIS A 1 100 ? 11.882 9.839 -10.473 1.00 88.94 100 HIS A N 1
ATOM 794 C CA . HIS A 1 100 ? 10.503 9.490 -10.101 1.00 88.94 100 HIS A CA 1
ATOM 795 C C . HIS A 1 100 ? 9.622 9.136 -11.312 1.00 88.94 100 HIS A C 1
ATOM 797 O O . HIS A 1 100 ? 8.654 8.389 -11.189 1.00 88.94 100 HIS A O 1
ATOM 803 N N . SER A 1 101 ? 9.960 9.674 -12.491 1.00 91.62 101 SER A N 1
ATOM 804 C CA . SER A 1 101 ? 9.197 9.489 -13.726 1.00 91.62 101 SER A CA 1
ATOM 805 C C . SER A 1 101 ? 9.479 8.111 -14.290 1.00 91.62 101 SER A C 1
ATOM 807 O O . SER A 1 101 ? 8.577 7.464 -14.807 1.00 91.62 101 SER A O 1
ATOM 809 N N . HIS A 1 102 ? 10.720 7.649 -14.142 1.00 91.06 102 HIS A N 1
ATOM 810 C CA . HIS A 1 102 ? 11.113 6.306 -14.520 1.00 91.06 102 HIS A CA 1
ATOM 811 C C . HIS A 1 102 ? 10.408 5.256 -13.650 1.00 91.06 102 HIS A C 1
ATOM 813 O O . HIS A 1 102 ? 9.844 4.313 -14.184 1.00 91.06 102 HIS A O 1
ATOM 819 N N . ILE A 1 103 ? 10.295 5.477 -12.335 1.00 93.62 103 ILE A N 1
ATOM 820 C CA . ILE A 1 103 ? 9.531 4.575 -11.448 1.00 93.62 103 ILE A CA 1
ATOM 821 C C . ILE A 1 103 ? 8.051 4.538 -11.798 1.00 93.62 103 ILE A C 1
ATOM 823 O O . ILE A 1 103 ? 7.426 3.485 -11.723 1.00 93.62 103 ILE A O 1
ATOM 827 N N . ARG A 1 104 ? 7.479 5.679 -12.197 1.00 92.56 104 ARG A N 1
ATOM 828 C CA . ARG A 1 104 ? 6.100 5.714 -12.683 1.00 92.56 104 ARG A CA 1
ATOM 829 C C . ARG A 1 104 ? 5.922 4.811 -13.908 1.00 92.56 104 ARG A C 1
ATOM 831 O O . ARG A 1 104 ? 4.960 4.060 -13.934 1.00 92.56 104 ARG A O 1
ATOM 838 N N . ARG A 1 105 ? 6.863 4.846 -14.858 1.00 91.44 105 ARG A N 1
ATOM 839 C CA . ARG A 1 105 ? 6.853 3.967 -16.040 1.00 91.44 105 ARG A CA 1
ATOM 840 C C . ARG A 1 105 ? 7.028 2.497 -15.669 1.00 91.44 105 ARG A C 1
ATOM 842 O O . ARG A 1 105 ? 6.268 1.682 -16.162 1.00 91.44 105 ARG A O 1
ATOM 849 N N . ILE A 1 106 ? 7.956 2.176 -14.764 1.00 92.12 106 ILE A N 1
ATOM 850 C CA . ILE A 1 106 ? 8.147 0.804 -14.263 1.00 92.12 106 ILE A CA 1
ATOM 851 C C . ILE A 1 106 ? 6.858 0.281 -13.624 1.00 92.12 106 ILE A C 1
ATOM 853 O O . ILE A 1 106 ? 6.424 -0.827 -13.905 1.00 92.12 106 ILE A O 1
ATOM 857 N N . ARG A 1 107 ? 6.197 1.093 -12.794 1.00 91.88 107 ARG A N 1
ATOM 858 C CA . ARG A 1 107 ? 4.894 0.737 -12.225 1.00 91.88 107 ARG A CA 1
ATOM 859 C C . ARG A 1 107 ? 3.864 0.448 -13.317 1.00 91.88 107 ARG A C 1
ATOM 861 O O . ARG A 1 107 ? 3.097 -0.492 -13.158 1.00 91.88 107 ARG A O 1
ATOM 868 N N . ASP A 1 108 ? 3.813 1.266 -14.362 1.00 91.25 108 ASP A N 1
ATOM 869 C CA . ASP A 1 108 ? 2.856 1.079 -15.456 1.00 91.25 108 ASP A CA 1
ATOM 870 C C . ASP A 1 108 ? 3.154 -0.233 -16.211 1.00 91.25 108 ASP A C 1
ATOM 872 O O . ASP A 1 108 ? 2.246 -1.043 -16.359 1.00 91.25 108 ASP A O 1
ATOM 876 N N . CYS A 1 109 ? 4.428 -0.534 -16.494 1.00 89.50 109 CYS A N 1
ATOM 877 C CA . CYS A 1 109 ? 4.873 -1.833 -17.026 1.00 89.50 109 CYS A CA 1
ATOM 878 C C . CYS A 1 109 ? 4.448 -3.016 -16.139 1.00 89.50 109 CYS A C 1
ATOM 880 O O . CYS A 1 109 ? 3.902 -3.999 -16.633 1.00 89.50 109 CYS A O 1
ATOM 882 N N . ILE A 1 110 ? 4.637 -2.916 -14.818 1.00 91.00 110 ILE A N 1
ATOM 883 C CA . ILE A 1 110 ? 4.207 -3.951 -13.865 1.00 91.00 110 ILE A CA 1
ATOM 884 C C . ILE A 1 110 ? 2.689 -4.161 -13.932 1.00 91.00 110 ILE A C 1
ATOM 886 O O . ILE A 1 110 ? 2.217 -5.293 -13.893 1.00 91.00 110 ILE A O 1
ATOM 890 N N . VAL A 1 111 ? 1.905 -3.082 -14.010 1.00 90.12 111 VAL A N 1
ATOM 891 C CA . VAL A 1 111 ? 0.441 -3.182 -14.105 1.00 90.12 111 VAL A CA 1
ATOM 892 C C . VAL A 1 111 ? 0.034 -3.875 -15.402 1.00 90.12 111 VAL A C 1
ATOM 894 O O . VAL A 1 111 ? -0.817 -4.762 -15.344 1.00 90.12 111 VAL A O 1
ATOM 897 N N . ASP A 1 112 ? 0.674 -3.530 -16.520 1.00 88.38 112 ASP A N 1
ATOM 898 C CA . ASP A 1 112 ? 0.416 -4.145 -17.822 1.00 88.38 112 ASP A CA 1
ATOM 899 C C . ASP A 1 112 ? 0.711 -5.654 -17.790 1.00 88.38 112 ASP A C 1
ATOM 901 O O . ASP A 1 112 ? -0.113 -6.453 -18.237 1.00 88.38 112 ASP A O 1
ATOM 905 N N . GLN A 1 113 ? 1.825 -6.061 -17.170 1.00 86.75 113 GLN A N 1
ATOM 906 C CA . GLN A 1 113 ? 2.195 -7.473 -16.999 1.00 86.75 113 GLN A CA 1
ATOM 907 C C . GLN A 1 113 ? 1.228 -8.244 -16.086 1.00 86.75 113 GLN A C 1
ATOM 909 O O . GLN A 1 113 ? 0.974 -9.423 -16.307 1.00 86.75 113 GLN A O 1
ATOM 914 N N . LEU A 1 114 ? 0.682 -7.598 -15.050 1.00 85.88 114 LEU A N 1
ATOM 915 C CA . LEU A 1 114 ? -0.274 -8.216 -14.122 1.00 85.88 114 LEU A CA 1
ATOM 916 C C . LEU A 1 114 ? -1.706 -8.291 -14.685 1.00 85.88 114 LEU A C 1
ATOM 918 O O . LEU A 1 114 ? -2.550 -9.024 -14.143 1.00 85.88 114 LEU A O 1
ATOM 922 N N . SER A 1 115 ? -2.014 -7.511 -15.726 1.00 82.56 115 SER A N 1
ATOM 923 C CA . SER A 1 115 ? -3.301 -7.520 -16.419 1.00 82.56 115 SER A CA 1
ATOM 924 C C . SER A 1 115 ? -3.301 -8.529 -17.573 1.00 82.56 115 SER A C 1
ATOM 926 O O . SER A 1 115 ? -3.094 -8.170 -18.724 1.00 82.56 115 SER A O 1
ATOM 928 N N . ASP A 1 116 ? -3.586 -9.800 -17.276 1.00 61.66 116 ASP A N 1
ATOM 929 C CA . ASP A 1 116 ? -3.683 -10.918 -18.243 1.00 61.66 116 ASP A CA 1
ATOM 930 C C . ASP A 1 116 ? -4.849 -10.814 -19.267 1.00 61.66 116 ASP A C 1
ATOM 932 O O . ASP A 1 116 ? -5.463 -11.808 -19.652 1.00 61.66 116 ASP A O 1
ATOM 936 N N . THR A 1 117 ? -5.227 -9.624 -19.738 1.00 51.47 117 THR A N 1
ATOM 937 C CA . THR A 1 117 ? -6.403 -9.460 -20.608 1.00 51.47 117 THR A CA 1
ATOM 938 C C . THR A 1 117 ? -6.116 -8.630 -21.845 1.00 51.47 117 THR A C 1
ATOM 940 O O . THR A 1 117 ? -5.804 -7.451 -21.744 1.00 51.47 117 THR A O 1
ATOM 943 N N . ASN A 1 118 ? -6.322 -9.281 -22.995 1.00 51.94 118 ASN A N 1
ATOM 944 C CA . ASN A 1 118 ? -6.531 -8.781 -24.356 1.00 51.94 118 ASN A CA 1
ATOM 945 C C . ASN A 1 118 ? -7.282 -7.434 -24.445 1.00 51.94 118 ASN A C 1
ATOM 947 O O . ASN A 1 118 ? -8.437 -7.383 -24.870 1.00 51.94 118 ASN A O 1
ATOM 951 N N . VAL A 1 119 ? -6.644 -6.328 -24.077 1.00 55.56 119 VAL A N 1
ATOM 952 C CA . VAL A 1 119 ? -7.087 -4.997 -24.489 1.00 55.56 119 VAL A CA 1
ATOM 953 C C . VAL A 1 119 ? -6.466 -4.755 -25.868 1.00 55.56 119 VAL A C 1
ATOM 955 O O . VAL A 1 119 ? -5.244 -4.864 -25.991 1.00 55.56 119 VAL A O 1
ATOM 958 N N . PRO A 1 120 ? -7.255 -4.494 -26.930 1.00 48.00 120 PRO A N 1
ATOM 959 C CA . PRO A 1 120 ? -6.696 -4.205 -28.241 1.00 48.00 120 PRO A CA 1
ATOM 960 C C . PRO A 1 120 ? -5.725 -3.030 -28.127 1.00 48.00 120 PRO A C 1
ATOM 962 O O . PRO A 1 120 ? -6.046 -1.995 -27.546 1.00 48.00 120 PRO A O 1
ATOM 965 N N . ASN A 1 121 ? -4.528 -3.266 -28.659 1.00 51.84 121 ASN A N 1
ATOM 966 C CA . ASN A 1 121 ? -3.353 -2.410 -28.622 1.00 51.84 121 ASN A CA 1
ATOM 967 C C . ASN A 1 121 ? -3.708 -0.963 -29.010 1.00 51.84 121 ASN A C 1
ATOM 969 O O . ASN A 1 121 ? -3.833 -0.633 -30.190 1.00 51.84 121 ASN A O 1
ATOM 973 N N . VAL A 1 122 ? -3.896 -0.101 -28.009 1.00 55.94 122 VAL A N 1
ATOM 974 C CA . VAL A 1 122 ? -3.773 1.343 -28.203 1.00 55.94 122 VAL A CA 1
ATOM 975 C C . VAL A 1 122 ? -2.271 1.602 -28.256 1.00 55.94 122 VAL A C 1
ATOM 977 O O . VAL A 1 122 ? -1.590 1.206 -27.309 1.00 55.94 122 VAL A O 1
ATOM 980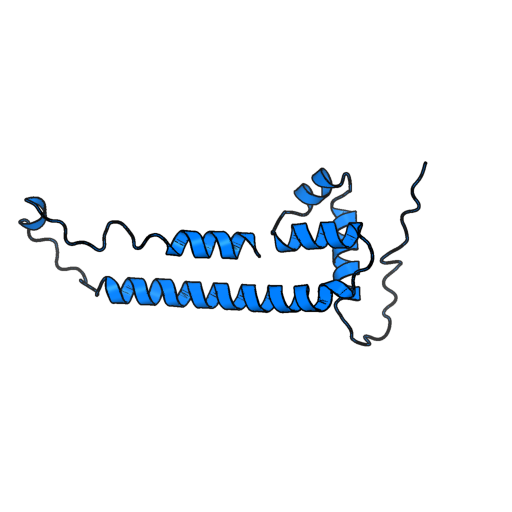 N N . PRO A 1 123 ? -1.734 2.234 -29.315 1.00 52.69 123 PRO A N 1
ATOM 981 C CA . PRO A 1 123 ? -0.311 2.513 -29.411 1.00 52.69 123 PRO A CA 1
ATOM 982 C C . PRO A 1 123 ? 0.052 3.581 -28.374 1.00 52.69 123 PRO A C 1
ATOM 984 O O . PRO A 1 123 ? 0.075 4.777 -28.654 1.00 52.69 123 PRO A O 1
ATOM 987 N N . ASN A 1 124 ? 0.294 3.148 -27.143 1.00 51.72 124 ASN A N 1
ATOM 988 C CA . ASN A 1 124 ? 0.912 3.959 -26.114 1.00 51.72 124 ASN A CA 1
ATOM 989 C C . ASN A 1 124 ? 2.416 3.824 -26.333 1.00 51.72 124 ASN A C 1
ATOM 991 O O . ASN A 1 124 ? 2.967 2.739 -26.183 1.00 51.72 124 ASN A O 1
ATOM 995 N N . GLY A 1 125 ? 3.042 4.910 -26.789 1.00 47.28 125 GLY A N 1
ATOM 996 C CA . GLY A 1 125 ? 4.446 4.929 -27.190 1.00 47.28 125 GLY A CA 1
ATOM 997 C C . GLY A 1 125 ? 5.364 4.252 -26.170 1.00 47.28 125 GLY A C 1
ATOM 998 O O . GLY A 1 125 ? 5.404 4.654 -25.009 1.00 47.28 125 GLY A O 1
ATOM 999 N N . ASP A 1 126 ? 6.081 3.237 -26.650 1.00 55.62 126 ASP A N 1
ATOM 1000 C CA . ASP A 1 126 ? 7.270 2.603 -26.083 1.00 55.62 126 ASP A CA 1
ATOM 1001 C C . ASP A 1 126 ? 7.305 2.510 -24.549 1.00 55.62 126 ASP A C 1
ATOM 1003 O O . ASP A 1 126 ? 8.162 3.094 -23.876 1.00 55.62 126 ASP A O 1
ATOM 1007 N N . THR A 1 127 ? 6.380 1.750 -23.969 1.00 51.69 127 THR A N 1
ATOM 1008 C CA . THR A 1 127 ? 6.439 1.374 -22.556 1.00 51.69 127 THR A CA 1
ATOM 1009 C C . THR A 1 127 ? 7.249 0.087 -22.419 1.00 51.69 127 THR A C 1
ATOM 1011 O O . THR A 1 127 ? 6.944 -0.918 -23.049 1.00 51.69 127 THR A O 1
ATOM 1014 N N . CYS A 1 128 ? 8.295 0.140 -21.590 1.00 51.38 128 CYS A N 1
ATOM 1015 C CA . CYS A 1 128 ? 9.258 -0.934 -21.307 1.00 51.38 128 CYS A CA 1
ATOM 1016 C C . CYS A 1 128 ? 10.393 -1.093 -22.347 1.00 51.38 128 CYS A C 1
ATOM 1018 O O . CYS A 1 128 ? 10.790 -2.199 -22.694 1.00 51.38 128 CYS A O 1
ATOM 1020 N N . THR A 1 129 ? 10.968 0.006 -22.850 1.00 50.00 129 THR A N 1
ATOM 1021 C CA . THR A 1 129 ? 12.253 -0.079 -23.566 1.00 50.00 129 THR A CA 1
ATOM 1022 C C . THR A 1 129 ? 13.393 -0.364 -22.587 1.00 50.00 129 THR A C 1
ATOM 1024 O O . THR A 1 129 ? 13.634 0.399 -21.649 1.00 50.00 12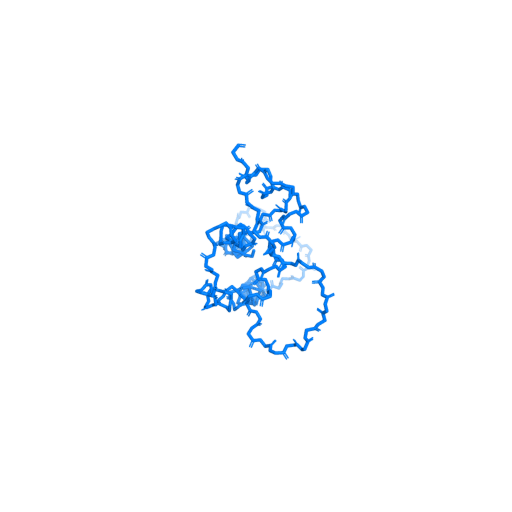9 THR A O 1
ATOM 1027 N N . GLU A 1 130 ? 14.087 -1.479 -22.833 1.00 52.25 130 GLU A N 1
ATOM 1028 C CA . GLU A 1 130 ? 15.353 -1.875 -22.218 1.00 52.25 130 GLU A CA 1
ATOM 1029 C C . GLU A 1 130 ? 16.280 -0.662 -22.098 1.00 52.25 130 GLU A C 1
ATOM 1031 O O . GLU A 1 130 ? 16.832 -0.167 -23.087 1.00 52.25 130 GLU A O 1
ATOM 1036 N N . VAL A 1 131 ? 16.478 -0.168 -20.875 1.00 48.06 131 VAL A N 1
ATOM 1037 C CA . VAL A 1 131 ? 17.553 0.786 -20.619 1.00 48.06 131 VAL A CA 1
ATOM 1038 C C . VAL A 1 131 ? 18.842 -0.016 -20.701 1.00 48.06 131 VAL A C 1
ATOM 1040 O O . VAL A 1 131 ? 19.302 -0.574 -19.704 1.00 48.06 131 VAL A O 1
ATOM 1043 N N . LYS A 1 132 ? 19.397 -0.117 -21.915 1.00 43.22 132 LYS A N 1
ATOM 1044 C CA . LYS A 1 132 ? 20.752 -0.611 -22.144 1.00 43.22 132 LYS A CA 1
ATOM 1045 C C . LYS A 1 132 ? 21.661 0.090 -21.145 1.00 43.22 132 LYS A C 1
ATOM 1047 O O . LYS A 1 132 ? 21.753 1.316 -21.136 1.00 43.22 132 LYS A O 1
ATOM 1052 N N . SER A 1 133 ? 22.268 -0.715 -20.280 1.00 41.94 133 SER A N 1
ATOM 1053 C CA . SER A 1 133 ? 23.312 -0.305 -19.354 1.00 41.94 133 SER A CA 1
ATOM 1054 C C . SER A 1 133 ? 24.390 0.422 -20.152 1.00 41.94 133 SER A C 1
ATOM 1056 O O . SER A 1 133 ? 25.149 -0.212 -20.881 1.00 41.94 133 SER A O 1
ATOM 1058 N N . ALA A 1 134 ? 24.416 1.750 -20.069 1.00 41.75 134 ALA A N 1
ATOM 1059 C CA . ALA A 1 134 ? 25.535 2.527 -20.566 1.00 41.75 134 ALA A CA 1
ATOM 1060 C C . ALA A 1 134 ? 26.702 2.278 -19.605 1.00 41.75 134 ALA A C 1
ATOM 1062 O O . ALA A 1 134 ? 26.617 2.629 -18.427 1.00 41.75 134 ALA A O 1
ATOM 1063 N N . CYS A 1 135 ? 27.715 1.568 -20.107 1.00 35.97 135 CYS A N 1
ATOM 1064 C CA . CYS A 1 135 ? 29.056 1.546 -19.535 1.00 35.97 135 CYS A CA 1
ATOM 1065 C C . CYS A 1 135 ? 29.641 2.959 -19.458 1.00 35.97 135 CYS A C 1
ATOM 1067 O O . CYS A 1 135 ? 29.308 3.783 -20.343 1.00 35.97 135 CYS A O 1
#

Sequence (135 aa):
MMNSIKILRDSMKDAGEGLTAQYGDQAGMPKAQGTTSDPVYREAVRRGKRFGVINKYEAKISTIQDRMHLIKDDRELEVLHWLLEGKSYRWIALHMGLSHSHIRRIRDCIVDQLSDTNVPNVPNGDTCTEVKSAC